Protein AF-A0A968KL61-F1 (afdb_monomer_lite)

Sequence (85 aa):
SKTRELPVLLSDQIRREIPFLDLLAANLRPLILFGPLILAIMTGLVISQQWDIVLKYLNAVPFNEVDPIFGRDISFYMFSLPMIQ

Radius of gyration: 27.82 Å; chains: 1; bounding box: 50×37×73 Å

Foldseek 3Di:
DPPPCVVVCCVVVVCVVCVVVVVCVVCVVVCVVCVVVVVCVVVVVVVVVCVVLVVLQVPQDFPPDADPPPRHTPSCVRRPVVVVD

Structure (mmCIF, N/CA/C/O backbone):
data_AF-A0A968KL61-F1
#
_entry.id   AF-A0A968KL61-F1
#
loop_
_atom_site.group_PDB
_atom_site.id
_atom_site.type_symbol
_atom_site.label_atom_id
_atom_site.label_alt_id
_atom_site.label_comp_id
_atom_site.label_asym_id
_atom_site.label_entity_id
_atom_site.label_seq_id
_atom_site.pdbx_PDB_ins_code
_atom_site.Cartn_x
_atom_site.Cartn_y
_atom_site.Cartn_z
_atom_site.occupancy
_atom_site.B_iso_or_equiv
_atom_site.auth_seq_id
_atom_site.auth_comp_id
_atom_site.auth_asym_id
_atom_si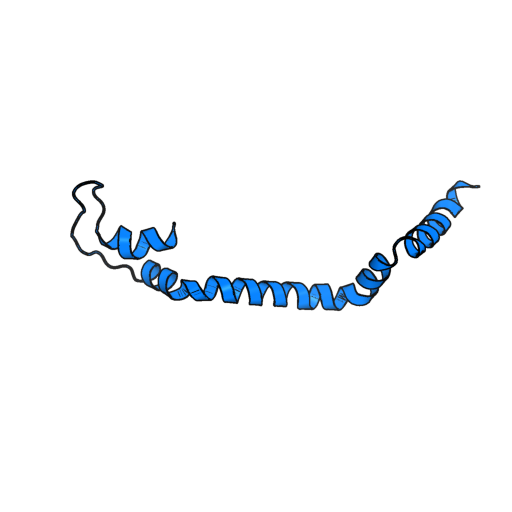te.auth_atom_id
_atom_site.pdbx_PDB_model_num
ATOM 1 N N . SER A 1 1 ? 22.030 29.043 -47.099 1.00 53.78 1 SER A N 1
ATOM 2 C CA . SER A 1 1 ? 22.210 27.578 -47.196 1.00 53.78 1 SER A CA 1
ATOM 3 C C . SER A 1 1 ? 22.681 26.918 -45.894 1.00 53.78 1 SER A C 1
ATOM 5 O O . SER A 1 1 ? 22.488 25.720 -45.765 1.00 53.78 1 SER A O 1
ATOM 7 N N . LYS A 1 2 ? 23.225 27.657 -44.909 1.00 56.22 2 LYS A N 1
ATOM 8 C CA . LYS A 1 2 ? 23.856 27.112 -43.684 1.00 56.22 2 LYS A CA 1
ATOM 9 C C . LYS A 1 2 ? 22.905 26.487 -42.642 1.00 56.22 2 LYS A C 1
ATOM 11 O O . LYS A 1 2 ? 23.351 25.833 -41.711 1.00 56.22 2 LYS A O 1
ATOM 16 N N . THR A 1 3 ? 21.594 26.658 -42.796 1.00 55.66 3 THR A N 1
ATOM 17 C CA . THR A 1 3 ? 20.592 26.245 -41.796 1.00 55.66 3 THR A CA 1
ATOM 18 C C . THR A 1 3 ? 20.144 24.782 -41.912 1.00 55.66 3 THR A C 1
ATOM 20 O O . THR A 1 3 ? 19.447 24.295 -41.031 1.00 55.66 3 THR A O 1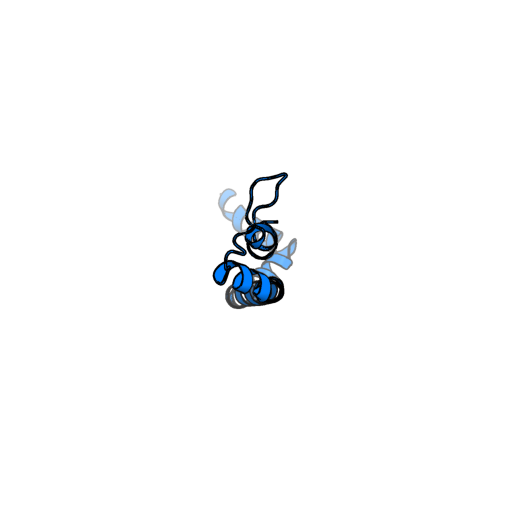
ATOM 23 N N . ARG A 1 4 ? 20.528 24.065 -42.981 1.00 58.66 4 ARG A N 1
ATOM 24 C CA . ARG A 1 4 ? 20.160 22.649 -43.199 1.00 58.66 4 ARG A CA 1
ATOM 25 C C . ARG A 1 4 ? 21.184 21.644 -42.661 1.00 58.66 4 ARG A C 1
ATOM 27 O O . ARG A 1 4 ? 20.838 20.484 -42.494 1.00 58.66 4 ARG A O 1
ATOM 34 N N . GLU A 1 5 ? 22.406 22.083 -42.359 1.00 60.19 5 GLU A N 1
ATOM 35 C CA . GLU A 1 5 ? 23.499 21.216 -41.879 1.00 60.19 5 GLU A CA 1
ATOM 36 C C . GLU A 1 5 ? 23.597 21.152 -40.345 1.00 60.19 5 GLU A C 1
ATOM 38 O O . GLU A 1 5 ? 24.133 20.198 -39.788 1.00 60.19 5 GLU A O 1
ATOM 43 N N . LEU A 1 6 ? 23.009 22.133 -39.650 1.00 62.94 6 LEU A N 1
ATOM 44 C CA . LEU A 1 6 ? 22.918 22.185 -38.189 1.00 62.94 6 LEU A CA 1
ATOM 45 C C . LEU A 1 6 ? 22.302 20.926 -37.533 1.00 62.94 6 LEU A C 1
ATOM 47 O O . LEU A 1 6 ? 22.855 20.508 -36.521 1.00 62.94 6 LEU A O 1
ATOM 51 N N . PRO A 1 7 ? 21.232 20.278 -38.051 1.00 62.31 7 PRO A N 1
ATOM 52 C CA . PRO A 1 7 ? 20.670 19.092 -37.397 1.00 62.31 7 PRO A CA 1
ATOM 53 C C . PRO A 1 7 ? 21.593 17.866 -37.440 1.00 62.31 7 PRO A C 1
ATOM 55 O O . PRO A 1 7 ? 21.605 17.113 -36.474 1.00 62.31 7 PRO A O 1
ATOM 58 N N . VAL A 1 8 ? 22.385 17.686 -38.505 1.00 69.19 8 VAL A N 1
ATOM 59 C CA . VAL A 1 8 ? 23.332 16.558 -38.639 1.00 69.19 8 VAL A CA 1
ATOM 60 C C . VAL A 1 8 ? 24.553 16.744 -37.736 1.00 69.19 8 VAL A C 1
ATOM 62 O O . VAL A 1 8 ? 24.975 15.816 -37.051 1.00 69.19 8 VAL A O 1
ATOM 65 N N . LEU A 1 9 ? 25.102 17.959 -37.676 1.00 68.25 9 LEU A N 1
ATOM 66 C CA . LEU A 1 9 ? 26.2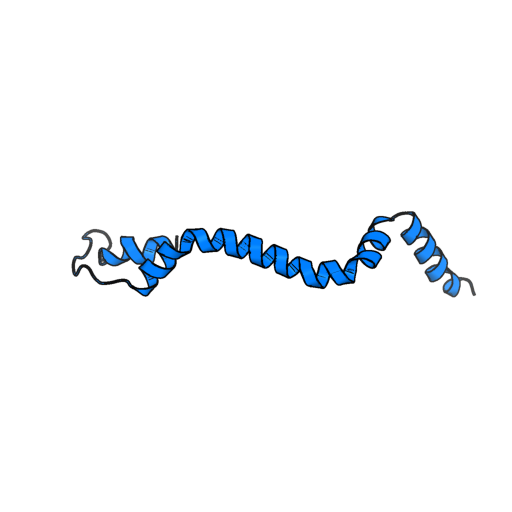57 18.240 -36.820 1.00 68.25 9 LEU A CA 1
ATOM 67 C C . LEU A 1 9 ? 25.874 18.219 -35.338 1.00 68.25 9 LEU A C 1
ATOM 69 O O . LEU A 1 9 ? 26.627 17.703 -34.519 1.00 68.25 9 LEU A O 1
ATOM 73 N N . LEU A 1 10 ? 24.678 18.707 -35.002 1.00 71.44 10 LEU A N 1
ATOM 74 C CA . LEU A 1 10 ? 24.144 18.629 -33.648 1.00 71.44 10 LEU A CA 1
ATOM 75 C C . LEU A 1 10 ? 23.844 17.176 -33.252 1.00 71.44 10 LEU A C 1
ATOM 77 O O . LEU A 1 10 ? 24.161 16.793 -32.131 1.00 71.44 10 LEU A O 1
ATOM 81 N N . SER A 1 11 ? 23.299 16.345 -34.154 1.00 70.75 11 SER A N 1
ATOM 82 C CA . SER A 1 11 ? 23.018 14.935 -33.851 1.00 70.75 11 SER A CA 1
ATOM 83 C C . SER A 1 11 ? 24.287 14.125 -33.626 1.00 70.75 11 SER A C 1
ATOM 85 O O . SER A 1 11 ? 24.350 13.372 -32.658 1.00 70.75 11 SER A O 1
ATOM 87 N N . ASP A 1 12 ? 25.305 14.298 -34.471 1.00 70.62 12 ASP A N 1
ATOM 88 C CA . ASP A 1 12 ? 26.554 13.539 -34.363 1.00 70.62 12 ASP A CA 1
ATOM 89 C C . ASP A 1 12 ? 27.435 14.024 -33.213 1.00 70.62 12 ASP A C 1
ATOM 91 O O . ASP A 1 12 ? 28.147 13.214 -32.617 1.00 70.62 12 ASP A O 1
ATOM 95 N N . GLN A 1 13 ? 27.389 15.320 -32.887 1.00 73.62 13 GLN A N 1
ATOM 96 C CA . GLN A 1 13 ? 28.117 15.890 -31.756 1.00 73.62 13 GLN A CA 1
ATOM 97 C C . GLN A 1 13 ? 27.448 15.520 -30.421 1.00 73.62 13 GLN A C 1
ATOM 99 O O . GLN A 1 13 ? 28.123 14.973 -29.552 1.00 73.62 13 GLN A O 1
ATOM 104 N N . ILE A 1 14 ? 26.123 15.687 -30.285 1.00 71.00 14 ILE A N 1
ATOM 105 C CA . ILE A 1 14 ? 25.374 15.279 -29.078 1.00 71.00 14 ILE A CA 1
ATOM 106 C C . ILE A 1 14 ? 25.481 13.764 -28.849 1.00 71.00 14 ILE A C 1
ATOM 108 O O . ILE A 1 14 ? 25.702 13.330 -27.719 1.00 71.00 14 ILE A O 1
ATOM 112 N N . ARG A 1 15 ? 25.380 12.948 -29.910 1.00 69.50 15 ARG A N 1
ATOM 113 C CA . ARG A 1 15 ? 25.555 11.485 -29.841 1.00 69.50 15 ARG A CA 1
ATOM 114 C C . ARG A 1 15 ? 26.932 11.088 -29.297 1.00 69.50 15 ARG A C 1
ATOM 116 O O . ARG A 1 15 ? 27.039 10.110 -28.565 1.00 69.50 15 ARG A O 1
ATOM 123 N N . ARG A 1 16 ? 27.983 11.841 -29.641 1.00 75.12 16 ARG A N 1
ATOM 124 C CA . ARG A 1 16 ? 29.363 11.578 -29.196 1.00 75.12 16 ARG A CA 1
ATOM 125 C C . ARG A 1 16 ? 29.633 12.053 -27.772 1.00 75.12 16 ARG A C 1
ATOM 127 O O . ARG A 1 16 ? 30.379 11.400 -27.051 1.00 75.12 16 ARG A O 1
ATOM 134 N N . GLU A 1 17 ? 29.042 13.178 -27.382 1.00 74.31 17 GLU A N 1
ATOM 135 C CA . GLU A 1 17 ? 29.172 13.744 -26.035 1.00 74.31 17 GLU A CA 1
ATOM 136 C C . GLU A 1 17 ? 28.379 12.937 -24.997 1.00 74.31 17 GLU A C 1
ATOM 138 O O . GLU A 1 17 ? 28.739 12.914 -23.820 1.00 74.31 17 GLU A O 1
ATOM 143 N N . ILE A 1 18 ? 27.322 12.241 -25.431 1.00 76.94 18 ILE A N 1
ATOM 144 C CA . ILE A 1 18 ? 26.364 11.589 -24.543 1.00 76.94 18 ILE A CA 1
ATOM 145 C C . ILE A 1 18 ? 26.136 10.114 -24.941 1.00 76.94 18 ILE A C 1
ATOM 147 O O . ILE A 1 18 ? 25.061 9.738 -25.420 1.00 76.94 18 ILE A O 1
ATOM 151 N N . PRO A 1 19 ? 27.118 9.227 -24.689 1.00 75.25 19 PRO A N 1
ATOM 152 C CA . PRO A 1 19 ? 27.042 7.815 -25.078 1.00 75.25 19 PRO A CA 1
ATOM 153 C C . PRO A 1 19 ? 25.901 7.045 -24.389 1.00 75.25 19 PRO A C 1
ATOM 155 O O . PRO A 1 19 ? 25.485 5.993 -24.872 1.00 75.25 19 PRO A O 1
ATOM 158 N N . PHE A 1 20 ? 25.344 7.557 -23.283 1.00 76.12 20 PHE A N 1
ATOM 159 C CA . PHE A 1 20 ? 24.232 6.902 -22.585 1.00 76.12 20 PHE A CA 1
ATOM 160 C C . PHE A 1 20 ? 22.949 6.843 -23.421 1.00 76.12 20 PHE A C 1
ATOM 162 O O . PHE A 1 20 ? 22.163 5.911 -23.252 1.00 76.12 20 PHE A O 1
ATOM 169 N N . LEU A 1 21 ? 22.721 7.813 -24.314 1.00 80.38 21 LEU A N 1
ATOM 170 C CA . LEU A 1 21 ? 21.504 7.865 -25.129 1.00 80.38 21 LEU A CA 1
ATOM 171 C C . LEU A 1 21 ? 21.454 6.698 -26.112 1.00 80.38 21 LEU A C 1
ATOM 173 O O . LEU A 1 21 ? 20.392 6.124 -26.336 1.00 80.38 21 LEU A O 1
ATOM 177 N N . ASP A 1 22 ? 22.611 6.297 -26.627 1.00 80.88 22 ASP A N 1
ATOM 178 C CA . ASP A 1 22 ? 22.737 5.144 -27.509 1.00 80.88 22 ASP A CA 1
ATOM 179 C C . ASP A 1 22 ? 22.550 3.830 -26.762 1.00 80.88 22 ASP A C 1
ATOM 181 O O . ASP A 1 22 ? 21.897 2.923 -27.272 1.00 80.88 22 ASP A O 1
ATOM 185 N N . LEU A 1 23 ? 23.049 3.742 -25.528 1.00 78.44 23 LEU A N 1
ATOM 186 C CA . LEU A 1 23 ? 22.817 2.583 -24.665 1.00 78.44 23 LEU A CA 1
ATOM 187 C C . LEU A 1 23 ? 21.334 2.444 -24.301 1.00 78.44 23 LEU A C 1
ATOM 189 O O . LEU A 1 23 ? 20.798 1.333 -24.311 1.00 78.44 23 LEU A O 1
ATOM 193 N N . LEU A 1 24 ? 20.666 3.567 -24.025 1.00 80.19 24 LEU A N 1
ATOM 194 C CA . LEU A 1 24 ? 19.237 3.610 -23.733 1.00 80.19 24 LEU A CA 1
ATOM 195 C C . LEU A 1 24 ? 18.415 3.251 -24.976 1.00 80.19 24 LEU A C 1
ATOM 197 O O . LEU A 1 24 ? 17.497 2.445 -24.879 1.00 80.19 24 LEU A O 1
ATOM 201 N N . ALA A 1 25 ? 18.774 3.786 -26.148 1.00 82.25 25 ALA A N 1
ATOM 202 C CA . ALA A 1 25 ? 18.107 3.497 -27.415 1.00 82.25 25 ALA A CA 1
ATOM 203 C C . ALA A 1 25 ? 18.299 2.036 -27.857 1.00 82.25 25 ALA A C 1
ATOM 205 O O . ALA A 1 25 ? 17.339 1.396 -28.290 1.00 82.25 25 ALA A O 1
ATOM 206 N N . ALA A 1 26 ? 19.507 1.484 -27.697 1.00 84.81 26 ALA A N 1
ATOM 207 C CA . ALA A 1 26 ? 19.821 0.096 -28.032 1.00 84.81 26 ALA A CA 1
ATOM 208 C C . ALA A 1 26 ? 19.053 -0.907 -27.154 1.00 84.81 26 ALA A C 1
ATOM 210 O O . ALA A 1 26 ? 18.661 -1.970 -27.635 1.00 84.81 26 ALA A O 1
ATOM 211 N N . ASN A 1 27 ? 18.781 -0.552 -25.893 1.00 87.56 27 ASN A N 1
ATOM 212 C CA . ASN A 1 27 ? 18.093 -1.414 -24.926 1.00 87.56 27 ASN A CA 1
ATOM 213 C C . ASN A 1 27 ? 16.657 -0.960 -24.608 1.00 87.56 27 ASN A C 1
ATOM 215 O O . ASN A 1 27 ? 16.043 -1.454 -23.661 1.00 87.56 27 ASN A O 1
ATOM 219 N N . LEU A 1 28 ? 16.082 -0.059 -25.411 1.00 90.12 28 LEU A N 1
ATOM 220 C CA . LEU A 1 28 ? 14.782 0.548 -25.118 1.00 90.12 28 LEU A CA 1
ATOM 221 C C . LEU A 1 28 ? 13.639 -0.476 -25.141 1.00 90.12 28 LEU A C 1
ATOM 223 O O . LEU A 1 28 ? 12.759 -0.457 -24.286 1.00 90.12 28 LEU A O 1
ATOM 227 N N . ARG A 1 29 ? 13.662 -1.402 -26.108 1.00 91.19 29 ARG A N 1
ATOM 228 C CA . ARG A 1 29 ? 12.628 -2.440 -26.262 1.00 91.19 29 ARG A CA 1
ATOM 229 C C . ARG A 1 29 ? 12.519 -3.367 -25.042 1.00 91.19 29 ARG A C 1
ATOM 231 O O . ARG A 1 29 ? 11.420 -3.463 -24.500 1.00 91.19 29 ARG A O 1
ATOM 238 N N . PRO A 1 30 ? 13.593 -4.037 -24.577 1.00 92.50 30 PRO A N 1
ATOM 239 C CA . PRO A 1 30 ? 13.504 -4.865 -23.378 1.00 92.50 30 PRO A CA 1
ATOM 240 C C . PRO A 1 30 ? 13.225 -4.033 -22.123 1.00 92.50 30 PRO A C 1
ATOM 242 O O . PRO A 1 30 ? 12.488 -4.496 -21.261 1.00 92.50 30 PRO A O 1
ATOM 245 N N . LEU A 1 31 ? 13.730 -2.799 -22.027 1.00 92.56 31 LEU A N 1
ATOM 246 C CA . LEU A 1 31 ? 13.452 -1.926 -20.884 1.00 92.56 31 LEU A CA 1
ATOM 247 C C . LEU A 1 31 ? 11.955 -1.610 -20.747 1.00 92.56 31 LEU A C 1
ATOM 249 O O . LEU A 1 31 ? 11.420 -1.668 -19.645 1.00 92.56 31 LEU A O 1
ATOM 253 N N . ILE A 1 32 ? 11.266 -1.327 -21.854 1.00 93.94 32 ILE A N 1
ATOM 254 C CA . ILE A 1 32 ? 9.819 -1.062 -21.847 1.00 93.94 32 ILE A CA 1
ATOM 255 C C . ILE A 1 32 ? 9.016 -2.332 -21.533 1.00 93.94 32 ILE A C 1
ATOM 257 O O . ILE A 1 32 ? 7.987 -2.251 -20.869 1.00 93.94 32 ILE A O 1
ATOM 261 N N . LEU A 1 33 ? 9.477 -3.503 -21.984 1.00 94.00 33 LEU A N 1
ATOM 262 C CA . LEU A 1 33 ? 8.786 -4.773 -21.737 1.00 94.00 33 LEU A CA 1
ATOM 263 C C . LEU A 1 33 ? 8.982 -5.282 -20.301 1.00 94.00 33 LEU A C 1
ATOM 265 O O . LEU A 1 33 ? 8.022 -5.700 -19.658 1.00 94.00 33 LEU A O 1
ATOM 269 N N . PHE A 1 34 ? 10.212 -5.247 -19.789 1.00 96.00 34 PHE A N 1
ATOM 270 C CA . PHE A 1 34 ? 10.569 -5.847 -18.500 1.00 96.00 34 PHE A CA 1
ATOM 271 C C . PHE A 1 34 ? 10.638 -4.840 -17.352 1.00 96.00 34 PHE A C 1
ATOM 273 O O . PHE A 1 34 ? 10.469 -5.230 -16.200 1.00 96.00 34 PHE A O 1
ATOM 280 N N . GLY A 1 35 ? 10.842 -3.553 -17.633 1.00 96.06 35 GLY A N 1
ATOM 281 C CA . GLY A 1 35 ? 10.883 -2.505 -16.612 1.00 96.06 35 GLY A CA 1
ATOM 282 C C . GLY A 1 35 ? 9.616 -2.471 -15.749 1.00 96.06 35 GLY A C 1
ATOM 283 O O . GLY A 1 35 ? 9.726 -2.598 -14.529 1.00 96.06 35 GLY A O 1
ATOM 284 N N . PRO A 1 36 ? 8.409 -2.395 -16.342 1.00 97.44 36 PRO A N 1
ATOM 285 C CA . PRO A 1 36 ? 7.161 -2.433 -15.583 1.00 97.44 36 PRO A CA 1
ATOM 286 C C . PRO A 1 36 ? 6.973 -3.735 -14.804 1.00 97.44 36 PRO A C 1
ATOM 288 O O . PRO A 1 36 ? 6.456 -3.704 -13.694 1.00 97.44 36 PRO A O 1
ATOM 291 N N . LEU A 1 37 ? 7.420 -4.870 -15.352 1.00 97.69 37 LEU A N 1
ATOM 292 C CA . LEU A 1 37 ? 7.332 -6.166 -14.679 1.00 97.69 37 LEU A CA 1
ATOM 293 C C . LEU A 1 37 ? 8.182 -6.191 -13.403 1.00 97.69 37 LEU A C 1
ATOM 295 O O . LEU A 1 37 ? 7.701 -6.612 -12.355 1.00 97.69 37 LEU A O 1
ATOM 299 N N . ILE A 1 38 ? 9.424 -5.709 -13.476 1.00 97.75 38 ILE A N 1
ATOM 300 C CA . ILE A 1 38 ? 10.324 -5.632 -12.318 1.00 97.75 38 ILE A CA 1
ATOM 301 C C . ILE A 1 38 ? 9.733 -4.704 -11.256 1.00 97.75 38 ILE A C 1
ATOM 303 O O . ILE A 1 38 ? 9.666 -5.079 -10.087 1.00 97.75 38 ILE A O 1
ATOM 307 N N . LEU A 1 39 ? 9.248 -3.528 -11.666 1.00 97.88 39 LEU A N 1
ATOM 308 C CA . LEU A 1 39 ? 8.595 -2.586 -10.757 1.00 97.88 39 LEU A CA 1
ATOM 309 C C . LEU A 1 39 ? 7.359 -3.208 -10.097 1.00 97.88 39 LEU A C 1
ATOM 311 O O . LEU A 1 39 ? 7.222 -3.140 -8.879 1.00 97.88 39 LEU A O 1
ATOM 315 N N . ALA A 1 40 ? 6.504 -3.878 -10.871 1.00 97.81 40 ALA A N 1
ATOM 316 C CA . ALA A 1 40 ? 5.315 -4.548 -10.355 1.00 97.81 40 ALA A CA 1
ATOM 317 C C . ALA A 1 40 ? 5.664 -5.653 -9.350 1.00 97.81 40 ALA A C 1
ATOM 319 O O . ALA A 1 40 ? 5.013 -5.753 -8.314 1.00 97.81 40 ALA A O 1
ATOM 320 N N . ILE A 1 41 ? 6.704 -6.450 -9.612 1.00 98.06 41 ILE A N 1
ATOM 321 C CA . ILE A 1 41 ? 7.169 -7.485 -8.680 1.00 98.06 41 ILE A CA 1
ATOM 322 C C . ILE A 1 41 ? 7.695 -6.847 -7.394 1.00 98.06 41 ILE A C 1
ATOM 324 O O . ILE A 1 41 ? 7.300 -7.262 -6.309 1.00 98.06 41 ILE A O 1
ATOM 328 N N . MET A 1 42 ? 8.546 -5.824 -7.490 1.00 98.00 42 MET A N 1
ATOM 329 C CA . MET A 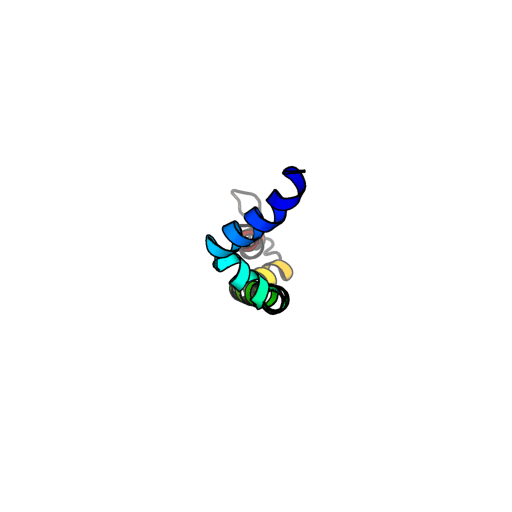1 42 ? 9.093 -5.146 -6.311 1.00 98.00 42 MET A CA 1
ATOM 330 C C . MET A 1 42 ? 7.988 -4.529 -5.451 1.00 98.00 42 MET A C 1
ATOM 332 O O . MET A 1 42 ? 7.927 -4.776 -4.247 1.00 98.00 42 MET A O 1
ATOM 336 N N . THR A 1 43 ? 7.089 -3.760 -6.065 1.00 97.19 43 THR A N 1
ATOM 337 C CA . THR A 1 43 ? 5.972 -3.128 -5.357 1.00 97.19 43 THR A CA 1
ATOM 338 C C . THR A 1 43 ? 4.997 -4.171 -4.815 1.00 97.19 43 THR A C 1
ATOM 340 O O . THR A 1 43 ? 4.569 -4.067 -3.668 1.00 97.19 43 THR A O 1
ATOM 343 N N . GLY A 1 44 ? 4.697 -5.215 -5.590 1.00 96.44 44 GLY A N 1
ATOM 344 C CA . GLY A 1 44 ? 3.851 -6.326 -5.166 1.00 96.44 44 GLY A CA 1
ATOM 345 C C . GLY A 1 44 ? 4.423 -7.072 -3.962 1.00 96.44 44 GLY A C 1
ATOM 346 O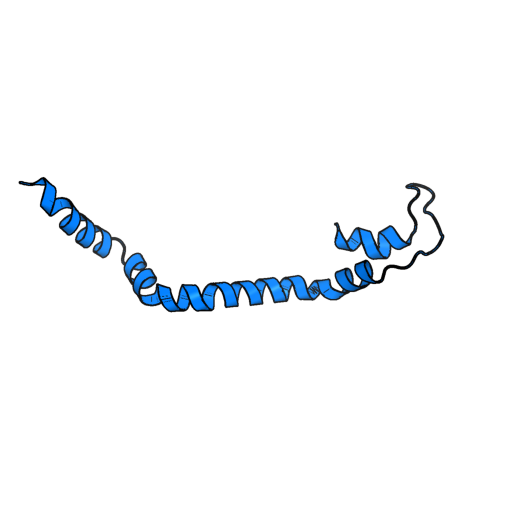 O . GLY A 1 44 ? 3.689 -7.337 -3.017 1.00 96.44 44 GLY A O 1
ATOM 347 N N . LEU A 1 45 ? 5.733 -7.340 -3.937 1.00 97.50 45 LEU A N 1
ATOM 348 C CA . LEU A 1 45 ? 6.405 -7.970 -2.797 1.00 97.50 45 LEU A CA 1
ATOM 349 C C . LEU A 1 45 ? 6.312 -7.114 -1.531 1.00 97.50 45 LEU A C 1
ATOM 351 O O . LEU A 1 45 ? 6.050 -7.652 -0.457 1.00 97.50 45 LEU A O 1
ATOM 355 N N . VAL A 1 46 ? 6.475 -5.794 -1.643 1.00 95.81 46 VAL A N 1
ATOM 356 C CA . VAL A 1 46 ? 6.328 -4.879 -0.498 1.00 95.81 46 VAL A CA 1
ATOM 357 C C . VAL A 1 46 ? 4.886 -4.871 0.015 1.00 95.81 46 VAL A C 1
ATOM 359 O O . VAL A 1 46 ? 4.662 -5.062 1.208 1.00 95.81 46 VAL A O 1
ATOM 362 N N . ILE A 1 47 ? 3.903 -4.713 -0.876 1.00 93.31 47 ILE A N 1
ATOM 363 C CA . ILE A 1 47 ? 2.478 -4.674 -0.505 1.00 93.31 47 ILE A CA 1
ATOM 364 C C . ILE A 1 47 ? 2.011 -6.025 0.057 1.00 93.31 47 ILE A C 1
ATOM 366 O O . ILE A 1 47 ? 1.220 -6.057 0.998 1.00 93.31 47 ILE A O 1
ATOM 370 N N . SER A 1 48 ? 2.525 -7.144 -0.462 1.00 96.25 48 SER A N 1
ATOM 371 C CA . SER A 1 48 ? 2.125 -8.491 -0.031 1.00 96.25 48 SER A CA 1
ATOM 372 C C . SER A 1 48 ? 2.376 -8.758 1.455 1.00 96.25 48 SER A C 1
ATOM 374 O O . S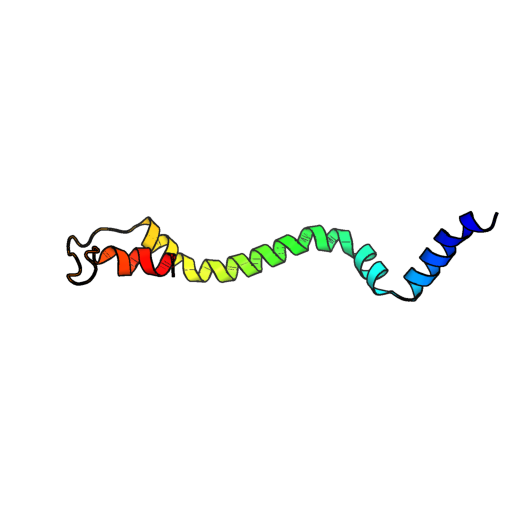ER A 1 48 ? 1.638 -9.524 2.068 1.00 96.25 48 SER A O 1
ATOM 376 N N . GLN A 1 49 ? 3.352 -8.075 2.063 1.00 95.88 49 GLN A N 1
ATOM 377 C CA . GLN A 1 49 ? 3.650 -8.194 3.495 1.00 95.88 49 GLN A CA 1
ATOM 378 C C . GLN A 1 49 ? 2.501 -7.690 4.381 1.00 95.88 49 GLN A C 1
ATOM 380 O O . GLN A 1 49 ? 2.419 -8.054 5.548 1.00 95.88 49 GLN A O 1
ATOM 385 N N . GLN A 1 50 ? 1.608 -6.863 3.832 1.00 95.31 50 GLN A N 1
ATOM 386 C CA . GLN A 1 50 ? 0.463 -6.285 4.537 1.00 95.31 50 GLN A CA 1
ATOM 387 C C . GLN A 1 50 ? -0.855 -6.986 4.184 1.00 95.31 50 GLN A C 1
ATOM 389 O O . GLN A 1 50 ? -1.929 -6.504 4.546 1.00 95.31 50 GLN A O 1
ATOM 394 N N . TRP A 1 51 ? -0.808 -8.134 3.497 1.00 95.44 51 TRP A N 1
ATOM 395 C CA . TRP A 1 51 ? -2.020 -8.834 3.070 1.00 95.44 51 TRP A CA 1
ATOM 396 C C . TRP A 1 51 ? -2.919 -9.243 4.246 1.00 95.44 51 TRP A C 1
ATOM 398 O O . TRP A 1 51 ? -4.142 -9.169 4.142 1.00 95.44 51 TRP A O 1
ATOM 408 N N . ASP A 1 52 ? -2.336 -9.559 5.405 1.00 96.56 52 ASP A N 1
ATOM 409 C CA . ASP A 1 52 ? -3.093 -9.840 6.630 1.00 96.56 52 ASP A CA 1
ATOM 410 C C . ASP A 1 52 ? -3.916 -8.639 7.117 1.00 96.56 52 ASP A C 1
ATOM 412 O O . ASP A 1 52 ? -5.014 -8.822 7.641 1.00 96.56 52 ASP A O 1
ATOM 416 N N . ILE A 1 53 ? -3.419 -7.408 6.945 1.00 96.56 53 ILE A N 1
ATOM 417 C CA . ILE A 1 53 ? -4.150 -6.181 7.303 1.00 96.56 53 ILE A CA 1
ATOM 418 C C . ILE A 1 53 ? -5.357 -6.018 6.379 1.00 96.56 53 ILE A C 1
ATOM 420 O O . ILE A 1 53 ? -6.466 -5.774 6.854 1.00 96.56 53 ILE A O 1
ATOM 424 N N . VAL A 1 54 ? -5.163 -6.232 5.075 1.00 96.31 54 VAL A N 1
ATOM 425 C CA . VAL A 1 54 ? -6.245 -6.188 4.080 1.00 96.31 54 VAL A CA 1
ATOM 426 C C . VAL A 1 54 ? -7.317 -7.228 4.407 1.00 96.31 54 VAL A C 1
ATOM 428 O O . VAL A 1 54 ? -8.504 -6.907 4.438 1.00 96.31 54 VAL A O 1
ATOM 431 N N . LEU A 1 55 ? -6.919 -8.466 4.709 1.00 96.75 55 LEU A N 1
ATOM 432 C CA . LEU A 1 55 ? -7.857 -9.531 5.072 1.00 96.75 55 LEU A CA 1
ATOM 433 C C . LEU A 1 55 ? -8.624 -9.217 6.361 1.00 96.75 55 LEU A C 1
ATOM 435 O O . LEU A 1 55 ? -9.836 -9.434 6.407 1.00 96.75 55 LEU A O 1
ATOM 439 N N . LYS A 1 56 ? -7.942 -8.682 7.379 1.00 97.19 56 LYS A N 1
ATOM 440 C CA . LYS A 1 56 ? -8.554 -8.222 8.635 1.00 97.19 56 LYS A CA 1
ATOM 441 C C . LYS A 1 56 ? -9.571 -7.108 8.403 1.00 97.19 56 LYS A C 1
ATOM 443 O O . LYS A 1 56 ? -10.648 -7.153 8.987 1.00 97.19 56 LYS A O 1
ATOM 448 N N . TYR A 1 57 ? -9.254 -6.152 7.534 1.00 97.25 57 TYR A N 1
ATOM 449 C CA . TYR A 1 57 ? -10.160 -5.068 7.163 1.00 97.25 57 TYR A CA 1
ATOM 450 C C . TYR A 1 57 ? -11.411 -5.585 6.440 1.00 97.25 57 TYR A C 1
ATOM 452 O O . TYR A 1 57 ? -12.531 -5.232 6.803 1.00 97.25 57 TYR A O 1
ATOM 460 N N . LEU A 1 58 ? -11.230 -6.462 5.446 1.00 97.25 58 LEU A N 1
ATOM 461 C CA . LEU A 1 58 ? -12.331 -7.007 4.644 1.00 97.25 58 LEU A CA 1
ATOM 462 C C . LEU A 1 58 ? -13.252 -7.948 5.433 1.00 97.25 58 LEU A C 1
ATOM 464 O O . LEU A 1 58 ? -14.437 -8.032 5.125 1.00 97.25 58 LEU A O 1
ATOM 468 N N . ASN A 1 59 ? -12.720 -8.650 6.437 1.00 97.44 59 ASN A N 1
ATOM 469 C CA . ASN A 1 59 ? -13.464 -9.601 7.272 1.00 97.44 59 ASN A CA 1
ATOM 470 C C . ASN A 1 59 ? -13.706 -9.065 8.693 1.00 97.44 59 ASN A C 1
ATOM 472 O O . ASN A 1 59 ? -13.774 -9.839 9.649 1.00 97.44 59 ASN A O 1
ATOM 476 N N . ALA A 1 60 ? -13.803 -7.744 8.849 1.00 97.31 60 ALA A N 1
ATOM 477 C CA . ALA A 1 60 ? -14.039 -7.121 10.143 1.00 97.31 60 ALA A CA 1
ATOM 478 C C . ALA A 1 60 ? -15.404 -7.532 10.726 1.00 97.31 60 ALA A C 1
ATOM 480 O O . ALA A 1 60 ? -16.423 -7.522 10.035 1.00 97.31 60 ALA A O 1
ATOM 481 N N . VAL A 1 61 ? -15.429 -7.839 12.024 1.00 97.19 61 VAL A N 1
ATOM 482 C CA . VAL A 1 61 ? -16.654 -8.127 12.789 1.00 97.19 61 VAL A CA 1
ATOM 483 C C . VAL A 1 61 ? -16.749 -7.197 14.001 1.00 97.19 61 VAL A C 1
ATOM 485 O O . VAL A 1 61 ? -15.714 -6.873 14.588 1.00 97.19 61 VAL A O 1
ATOM 488 N N . PRO A 1 62 ? -17.954 -6.739 14.385 1.00 97.00 62 PRO A N 1
ATOM 489 C CA . PRO A 1 62 ? -18.116 -5.848 15.529 1.00 97.00 62 PRO A CA 1
ATOM 490 C C . PRO A 1 62 ? -17.864 -6.586 16.845 1.00 97.00 62 PRO A C 1
ATOM 492 O O . PRO A 1 62 ? -18.258 -7.745 17.002 1.00 97.00 62 PRO A O 1
ATOM 495 N N . PHE A 1 63 ? -17.262 -5.889 17.810 1.00 96.31 63 PHE A N 1
ATOM 496 C CA . PHE A 1 63 ? -17.153 -6.386 19.185 1.00 96.31 63 PHE A CA 1
ATOM 497 C C . PHE A 1 63 ? -18.421 -6.084 19.995 1.00 96.31 63 PHE A C 1
ATOM 499 O O . PHE A 1 63 ? -18.672 -6.744 20.999 1.00 96.31 63 PHE A O 1
ATOM 506 N N . ASN A 1 64 ? -19.253 -5.146 19.524 1.00 96.06 64 ASN A N 1
ATOM 507 C CA . ASN A 1 64 ? -20.424 -4.620 20.230 1.00 96.06 64 ASN A CA 1
ATOM 508 C C . ASN A 1 64 ? -20.055 -3.960 21.567 1.00 96.06 64 ASN A C 1
ATOM 510 O O . ASN A 1 64 ? -20.870 -3.890 22.486 1.00 96.06 64 ASN A O 1
ATOM 514 N N . GLU A 1 65 ? -18.825 -3.459 21.655 1.00 97.25 65 GLU A N 1
ATOM 515 C CA . GLU A 1 65 ? -18.299 -2.719 22.792 1.00 97.25 65 GLU A CA 1
ATOM 516 C C . GLU A 1 65 ? -17.659 -1.440 22.266 1.00 97.25 65 GLU A C 1
ATOM 518 O O . GLU A 1 65 ? -16.854 -1.458 21.330 1.00 97.25 65 GLU A O 1
ATOM 523 N N . VAL A 1 66 ? -18.065 -0.318 22.852 1.00 97.50 66 VAL A N 1
ATOM 524 C CA . VAL A 1 66 ? -17.701 1.018 22.392 1.00 97.50 66 VAL A CA 1
ATOM 525 C C . VAL A 1 66 ? -16.708 1.626 23.368 1.00 97.50 66 VAL A C 1
ATOM 527 O O . VAL A 1 66 ? -16.965 1.682 24.569 1.00 97.50 66 VAL A O 1
ATOM 530 N N . ASP A 1 67 ? -15.592 2.120 22.838 1.00 96.56 67 ASP A N 1
ATOM 531 C CA . ASP A 1 67 ? -14.614 2.872 23.615 1.00 96.56 67 ASP A CA 1
ATOM 532 C C . ASP A 1 67 ? -15.249 4.155 24.205 1.00 96.56 67 ASP A C 1
ATOM 534 O O . ASP A 1 67 ? -15.879 4.925 23.467 1.00 96.56 67 ASP A O 1
ATOM 538 N N . PRO A 1 68 ? -15.070 4.426 25.512 1.00 95.75 68 PRO A N 1
ATOM 539 C CA . PRO A 1 68 ? -15.729 5.540 26.191 1.00 95.75 68 PRO A CA 1
ATOM 540 C C . PRO A 1 68 ? -15.148 6.924 25.861 1.00 95.75 68 PRO A C 1
ATOM 542 O O . PRO A 1 68 ? -15.779 7.928 26.188 1.00 95.75 68 PRO A O 1
ATOM 545 N N . ILE A 1 69 ? -13.961 7.007 25.254 1.00 97.69 69 ILE A N 1
ATOM 546 C CA . ILE A 1 69 ? -13.275 8.280 24.981 1.00 97.69 69 ILE A CA 1
ATOM 547 C C . ILE A 1 69 ? -13.687 8.824 23.609 1.00 97.69 69 ILE A C 1
ATOM 549 O O . ILE A 1 69 ? -14.036 9.996 23.473 1.00 97.69 69 ILE A O 1
ATOM 553 N N . PHE A 1 70 ? -13.657 7.969 22.590 1.00 96.62 70 PHE A N 1
ATOM 554 C CA . PHE A 1 70 ? -13.847 8.327 21.186 1.00 96.62 70 PHE A CA 1
ATOM 555 C C . PHE A 1 70 ? -15.167 7.815 20.601 1.00 96.62 70 PHE A C 1
ATOM 557 O O . PHE A 1 70 ? -15.517 8.192 19.480 1.00 96.62 70 PHE A O 1
ATOM 564 N N . GLY A 1 71 ? -15.900 6.954 21.314 1.00 96.56 71 GLY A N 1
ATOM 565 C CA . GLY A 1 71 ? -17.208 6.466 20.873 1.00 96.56 71 GLY A CA 1
ATOM 566 C C . GLY A 1 71 ? -17.146 5.555 19.642 1.00 96.56 71 GLY A C 1
ATOM 567 O O . GLY A 1 71 ? -18.074 5.543 18.833 1.00 96.56 71 GLY A O 1
ATOM 568 N N . ARG A 1 72 ? -16.042 4.820 19.454 1.00 96.75 72 ARG A N 1
ATOM 569 C CA . ARG A 1 72 ? -15.861 3.853 18.356 1.00 96.75 72 ARG A CA 1
ATOM 570 C C . ARG A 1 72 ? -15.927 2.428 18.890 1.00 96.75 72 ARG A C 1
ATOM 572 O O . ARG A 1 72 ? -15.404 2.161 19.967 1.00 96.75 72 ARG A O 1
ATOM 579 N N . ASP A 1 73 ? -16.535 1.520 18.128 1.00 98.00 73 ASP A N 1
ATOM 580 C CA . ASP A 1 73 ? -16.461 0.089 18.439 1.00 98.00 73 ASP A CA 1
ATOM 581 C C . ASP A 1 73 ? -14.998 -0.375 18.408 1.00 98.00 73 ASP A C 1
ATOM 583 O O . ASP A 1 73 ? -14.224 0.068 17.552 1.00 98.00 73 ASP A O 1
ATOM 587 N N . ILE A 1 74 ? -14.617 -1.273 19.317 1.00 96.94 74 ILE A N 1
ATOM 588 C CA . ILE A 1 74 ? -13.241 -1.787 19.422 1.00 96.94 74 ILE A CA 1
ATOM 589 C C . ILE A 1 74 ? -12.742 -2.384 18.088 1.00 96.94 74 ILE A C 1
ATOM 591 O O . ILE A 1 74 ? -11.558 -2.256 17.759 1.00 96.94 74 ILE A O 1
ATOM 595 N N . SER A 1 75 ? -13.639 -2.948 17.267 1.00 97.00 75 SER A N 1
ATOM 596 C CA . SER A 1 75 ? -13.336 -3.449 15.912 1.00 97.00 75 SER A CA 1
ATOM 597 C C . SER A 1 75 ? -12.644 -2.416 15.018 1.00 97.00 75 SER A C 1
ATOM 599 O O . SER A 1 75 ? -11.812 -2.788 14.186 1.00 97.00 75 SER A O 1
ATOM 601 N N . PHE A 1 76 ? -12.920 -1.120 15.203 1.00 96.75 76 PHE A N 1
ATOM 602 C CA . PHE A 1 76 ? -12.272 -0.053 14.446 1.00 96.75 76 PHE A CA 1
ATOM 603 C C . PHE A 1 76 ? -10.752 -0.085 14.631 1.00 96.75 76 PHE A C 1
ATOM 605 O O . PHE A 1 76 ? -10.021 -0.063 13.644 1.00 96.75 76 PHE A O 1
ATOM 612 N N . TYR A 1 77 ? -10.269 -0.200 15.867 1.00 96.19 77 TYR A N 1
ATOM 613 C CA . TYR A 1 77 ? -8.838 -0.142 16.179 1.00 96.19 77 TYR A CA 1
ATOM 614 C C . TYR A 1 77 ? -8.081 -1.401 15.751 1.00 96.19 77 TYR A C 1
ATOM 616 O O . TYR A 1 77 ? -6.897 -1.329 15.437 1.00 96.19 77 TYR A O 1
ATOM 624 N N . MET A 1 78 ? -8.764 -2.547 15.712 1.00 95.81 78 MET A N 1
ATOM 625 C CA . MET A 1 78 ? -8.151 -3.831 15.365 1.00 95.81 78 MET A CA 1
ATOM 626 C C . MET A 1 78 ? -8.153 -4.121 13.861 1.00 95.81 78 MET A C 1
ATOM 628 O O . MET A 1 78 ? -7.227 -4.765 13.365 1.00 95.81 78 MET A O 1
ATOM 632 N N . PHE A 1 79 ? -9.179 -3.665 13.134 1.00 97.25 79 PHE A N 1
ATOM 633 C CA . PHE A 1 79 ? -9.374 -4.023 11.725 1.00 97.25 79 PHE A CA 1
ATOM 634 C C . PHE A 1 79 ? -9.288 -2.834 10.767 1.00 97.25 79 PHE A C 1
ATOM 636 O O . PHE A 1 79 ? -8.770 -2.983 9.666 1.00 97.25 79 PHE A O 1
ATOM 643 N N . SER A 1 80 ? -9.790 -1.660 11.162 1.00 96.88 80 SER A N 1
ATOM 644 C CA . SER A 1 80 ? -9.874 -0.492 10.271 1.00 96.88 80 SER A CA 1
ATOM 645 C C . SER A 1 80 ? -8.675 0.432 10.394 1.00 96.88 80 SER A C 1
ATOM 647 O O . SER A 1 80 ? -8.067 0.772 9.384 1.00 96.88 80 SER A O 1
ATOM 649 N N . LEU A 1 81 ? -8.308 0.809 11.618 1.00 96.88 81 LEU A N 1
ATOM 650 C CA . LEU A 1 81 ? -7.210 1.730 11.878 1.00 96.88 81 LEU A CA 1
ATOM 651 C C . LEU A 1 81 ? -5.883 1.243 11.275 1.00 96.88 81 LEU A C 1
ATOM 653 O O . LEU A 1 81 ? -5.240 2.047 10.604 1.00 96.88 81 LEU A O 1
ATOM 657 N N . PRO A 1 82 ? -5.497 -0.048 11.385 1.00 96.06 82 PRO A N 1
ATOM 658 C CA . PRO A 1 82 ? -4.247 -0.515 10.798 1.00 96.06 82 PRO A CA 1
ATOM 659 C C . PRO A 1 82 ? -4.185 -0.428 9.269 1.00 96.06 82 PRO A C 1
ATOM 661 O O . PRO A 1 82 ? -3.088 -0.438 8.727 1.00 96.06 82 PRO A O 1
ATOM 664 N N . MET A 1 83 ? -5.333 -0.356 8.585 1.00 95.88 83 MET A N 1
ATOM 665 C CA . MET A 1 83 ? -5.421 -0.244 7.124 1.00 95.88 83 MET A CA 1
ATOM 666 C C . MET A 1 83 ? -5.293 1.205 6.630 1.00 95.88 83 MET A C 1
ATOM 668 O O . MET A 1 83 ? -4.884 1.431 5.494 1.00 95.88 83 MET A O 1
ATOM 672 N N . ILE A 1 84 ? -5.682 2.182 7.455 1.00 94.25 84 ILE A N 1
ATOM 673 C CA . ILE A 1 84 ? -5.736 3.603 7.069 1.00 94.25 84 ILE A CA 1
ATOM 674 C C . ILE A 1 84 ? -4.618 4.461 7.685 1.00 94.25 84 ILE A C 1
ATOM 676 O O . ILE A 1 84 ? -4.566 5.652 7.381 1.00 94.25 84 ILE A O 1
ATOM 680 N N . GLN A 1 85 ? -3.791 3.894 8.570 1.00 89.19 85 GLN A N 1
ATOM 681 C CA . GLN A 1 85 ? -2.672 4.583 9.232 1.00 89.19 85 GLN A CA 1
ATOM 682 C C . GLN A 1 85 ? -1.386 4.599 8.400 1.00 89.19 85 GLN A C 1
ATOM 684 O O . GLN A 1 85 ? -1.201 3.687 7.564 1.00 89.19 85 GLN A O 1
#

Secondary structure (DSSP, 8-state):
-TTTTHHHHHHHHHHHH-HHHHHHHHTHHHHHHHHHHHHHHHHHHHHHTTHHHHHHHHT----S-B-TTT--BHHIIIIIHHHH-

pLDDT: mean 88.25, std 12.7, range [53.78, 98.06]